Protein AF-A0A9P6WT22-F1 (afdb_monomer_lite)

Organism: Rhizopus oryzae (NCBI:txid64495)

Sequence (92 aa):
MPSMTPVPSRAVRLPLRLHPLVLALAMMPMPLFAQQAPAPSVNINEYIVRGNTVLDPRQIERAVEPFLGPGKTLADVEKARDAVNALYQQAG

pLDDT: mean 82.97, std 17.7, range [50.72, 98.62]

Structure (mmCIF, N/CA/C/O backbone):
data_AF-A0A9P6WT22-F1
#
_entry.id   AF-A0A9P6WT22-F1
#
loop_
_atom_site.group_PDB
_atom_site.id
_atom_site.type_symbol
_atom_site.label_atom_id
_atom_site.label_alt_id
_atom_site.label_comp_id
_atom_site.label_asym_id
_atom_site.label_entity_id
_atom_site.label_seq_id
_atom_site.pdbx_PDB_ins_code
_atom_site.Cartn_x
_atom_site.Cartn_y
_atom_site.Cartn_z
_atom_site.occupancy
_atom_si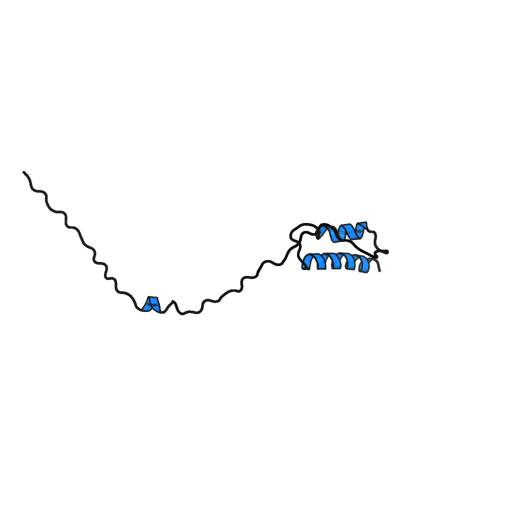te.B_iso_or_equiv
_atom_site.auth_seq_id
_atom_site.auth_comp_id
_atom_site.auth_asym_id
_atom_site.auth_atom_id
_atom_site.pdbx_PDB_model_num
ATOM 1 N N . MET A 1 1 ? -76.489 -8.894 67.529 1.00 54.16 1 MET A N 1
ATOM 2 C CA . MET A 1 1 ? -75.015 -8.918 67.602 1.00 54.16 1 MET A CA 1
ATOM 3 C C . MET A 1 1 ? -74.534 -10.358 67.708 1.00 54.16 1 MET A C 1
ATOM 5 O O . MET A 1 1 ? -74.832 -10.983 68.717 1.00 54.16 1 MET A O 1
ATOM 9 N N . PRO A 1 2 ? -73.838 -10.884 66.689 1.00 51.00 2 PRO A N 1
ATOM 10 C CA . PRO A 1 2 ? -72.898 -11.987 66.840 1.00 51.00 2 PRO A CA 1
ATOM 11 C C . PRO A 1 2 ? -71.453 -11.531 66.567 1.00 51.00 2 PRO A C 1
ATOM 13 O O . PRO A 1 2 ? -71.184 -10.666 65.737 1.00 51.00 2 PRO A O 1
ATOM 16 N N . SER A 1 3 ? -70.551 -12.103 67.348 1.00 58.31 3 SER A N 1
ATOM 17 C CA . SER A 1 3 ? -69.177 -11.701 67.638 1.00 58.31 3 SER A CA 1
ATOM 18 C C . SER A 1 3 ? -68.203 -11.980 66.483 1.00 58.31 3 SER A C 1
ATOM 20 O O . SER A 1 3 ? -68.151 -13.097 65.977 1.00 58.31 3 SER A O 1
ATOM 22 N N . MET A 1 4 ? -67.375 -10.995 66.114 1.00 54.28 4 MET A N 1
ATOM 23 C CA . MET A 1 4 ? -66.192 -11.194 65.264 1.00 54.28 4 MET A CA 1
ATOM 24 C C . MET A 1 4 ? -65.132 -11.985 66.036 1.00 54.28 4 MET A C 1
ATOM 26 O O . MET A 1 4 ? -64.637 -11.539 67.070 1.00 54.28 4 MET A O 1
ATOM 30 N N . THR A 1 5 ? -64.762 -13.156 65.529 1.00 69.50 5 THR A N 1
ATOM 31 C CA . THR A 1 5 ? -63.581 -13.896 65.985 1.00 69.50 5 THR A CA 1
ATOM 32 C C . THR A 1 5 ? -62.305 -13.231 65.454 1.00 69.50 5 THR A C 1
ATOM 34 O O . THR A 1 5 ? -62.261 -12.904 64.265 1.00 69.50 5 THR A O 1
ATOM 37 N N . PRO A 1 6 ? -61.248 -13.052 66.265 1.00 66.81 6 PRO A N 1
ATOM 38 C CA . PRO A 1 6 ? -59.986 -12.503 65.781 1.00 66.81 6 PRO A CA 1
ATOM 39 C C . PRO A 1 6 ? -59.182 -13.541 64.979 1.00 66.81 6 PRO A C 1
ATOM 41 O O . PRO A 1 6 ? -59.066 -14.704 65.364 1.00 66.81 6 PRO A O 1
ATOM 44 N N . VAL A 1 7 ? -58.599 -13.091 63.866 1.00 68.25 7 VAL A N 1
ATOM 45 C CA . VAL A 1 7 ? -57.651 -13.845 63.032 1.00 68.25 7 VAL A CA 1
ATOM 46 C C . VAL A 1 7 ? -56.260 -13.807 63.686 1.00 68.25 7 VAL A C 1
ATOM 48 O O . VAL A 1 7 ? -55.797 -12.720 64.033 1.00 68.25 7 VAL A O 1
ATOM 51 N N . PRO A 1 8 ? -55.549 -14.938 63.854 1.00 61.53 8 PRO A N 1
ATOM 52 C CA . PRO A 1 8 ? -54.194 -14.917 64.394 1.00 61.53 8 PRO A CA 1
ATOM 53 C C . PRO A 1 8 ? -53.165 -14.519 63.321 1.00 61.53 8 PRO A C 1
ATOM 55 O O . PRO A 1 8 ? -52.889 -15.269 62.385 1.00 61.53 8 PRO A O 1
ATOM 58 N N . SER A 1 9 ? -52.537 -13.354 63.495 1.00 59.31 9 SER A N 1
ATOM 59 C CA . SER A 1 9 ? -51.368 -12.919 62.719 1.00 59.31 9 SER A CA 1
ATOM 60 C C . SER A 1 9 ? -50.114 -13.673 63.172 1.00 59.31 9 SER A C 1
ATOM 62 O O . SER A 1 9 ? -49.568 -13.420 64.247 1.00 59.31 9 SER A O 1
ATOM 64 N N . ARG A 1 10 ? -49.622 -14.607 62.350 1.00 59.47 10 ARG A N 1
ATOM 65 C CA . ARG A 1 10 ? -48.314 -15.250 62.555 1.00 59.47 10 ARG A CA 1
ATOM 66 C C . ARG A 1 10 ? -47.192 -14.269 62.205 1.00 59.47 10 ARG A C 1
ATOM 68 O O . ARG A 1 10 ? -46.868 -14.080 61.038 1.00 59.47 10 ARG A O 1
ATOM 75 N N . ALA A 1 11 ? -46.566 -13.678 63.218 1.00 60.62 11 ALA A N 1
ATOM 76 C CA . ALA A 1 11 ? -45.303 -12.966 63.055 1.00 60.62 11 ALA A CA 1
ATOM 77 C C . ALA A 1 11 ? -44.159 -13.982 62.880 1.00 60.62 11 ALA A C 1
ATOM 79 O O . ALA A 1 11 ? -43.722 -14.620 63.841 1.00 60.62 11 ALA A O 1
ATOM 80 N N . VAL A 1 12 ? -43.681 -14.146 61.646 1.00 58.69 12 VAL A N 1
ATOM 81 C CA . VAL A 1 12 ? -42.475 -14.926 61.343 1.00 58.69 12 VAL A CA 1
ATOM 82 C C . VAL A 1 12 ? -41.263 -14.102 61.775 1.00 58.69 12 VAL A C 1
ATOM 84 O O . VAL A 1 12 ? -40.899 -13.124 61.130 1.00 58.69 12 VAL A O 1
ATOM 87 N N . ARG A 1 13 ? -40.639 -14.473 62.897 1.00 57.50 13 ARG A N 1
ATOM 88 C CA . ARG A 1 13 ? -39.351 -13.903 63.310 1.00 57.50 13 ARG A CA 1
ATOM 89 C C . ARG A 1 13 ? -38.231 -14.634 62.577 1.00 57.50 13 ARG A C 1
ATOM 91 O O . ARG A 1 13 ? -37.866 -15.743 62.954 1.00 57.50 13 ARG A O 1
ATOM 98 N N . LEU A 1 14 ? -37.707 -14.008 61.529 1.00 58.62 14 LEU A N 1
ATOM 99 C CA . LEU A 1 14 ? -36.501 -14.451 60.834 1.00 58.62 14 LEU A CA 1
ATOM 100 C C . LEU A 1 14 ? -35.278 -14.175 61.733 1.00 58.62 14 LEU A C 1
ATOM 102 O O . LEU A 1 14 ? -35.045 -13.013 62.076 1.00 58.62 14 LEU A O 1
ATOM 106 N N . PRO A 1 15 ? -34.490 -15.184 62.147 1.00 57.09 15 PRO A N 1
ATOM 107 C CA . PRO A 1 15 ? -33.280 -14.934 62.911 1.00 57.09 15 PRO A CA 1
ATOM 108 C C . PRO A 1 15 ? -32.198 -14.445 61.946 1.00 57.09 15 PRO A C 1
ATOM 110 O O . PRO A 1 15 ? -31.559 -15.233 61.251 1.00 57.09 15 PRO A O 1
ATOM 113 N N . LEU A 1 16 ? -31.990 -13.130 61.905 1.00 58.66 16 LEU A N 1
ATOM 114 C CA . LEU A 1 16 ? -30.848 -12.515 61.238 1.00 58.66 16 LEU A CA 1
ATOM 115 C C . LEU A 1 16 ? -29.570 -12.868 62.018 1.00 58.66 16 LEU A C 1
ATOM 117 O O . LEU A 1 16 ? -29.065 -12.081 62.815 1.00 58.66 16 LEU A O 1
ATOM 121 N N . ARG A 1 17 ? -29.051 -14.084 61.828 1.00 59.78 17 ARG A N 1
ATOM 122 C CA . ARG A 1 17 ? -27.679 -14.410 62.218 1.00 59.78 17 ARG A CA 1
ATOM 123 C C . ARG A 1 17 ? -26.760 -13.896 61.115 1.00 59.78 17 ARG A C 1
ATOM 125 O O . ARG A 1 17 ? -26.634 -14.525 60.068 1.00 59.78 17 ARG A O 1
ATOM 132 N N . LEU A 1 18 ? -26.157 -12.726 61.338 1.00 57.88 18 LEU A N 1
ATOM 133 C CA . LEU A 1 18 ? -25.018 -12.258 60.548 1.00 57.88 18 LEU A CA 1
ATOM 134 C C . LEU A 1 18 ? -23.930 -13.344 60.590 1.00 57.88 18 LEU A C 1
ATOM 136 O O . LEU A 1 18 ? -23.385 -13.640 61.652 1.00 57.88 18 LEU A O 1
ATOM 140 N N . HIS A 1 19 ? -23.648 -13.965 59.447 1.00 55.94 19 HIS A N 1
ATOM 141 C CA . HIS A 1 19 ? -22.582 -14.953 59.309 1.00 55.94 19 HIS A CA 1
ATOM 142 C C . HIS A 1 19 ? -21.251 -14.216 59.050 1.00 55.94 19 HIS A C 1
ATOM 144 O O . HIS A 1 19 ? -21.163 -13.494 58.056 1.00 55.94 19 HIS A O 1
ATOM 150 N N . PRO A 1 20 ? -20.193 -14.408 59.866 1.00 53.00 20 PRO A N 1
ATOM 151 C CA . PRO A 1 20 ? -18.891 -13.755 59.665 1.00 53.00 20 PRO A CA 1
ATOM 152 C C . PRO A 1 20 ? -18.150 -14.229 58.398 1.00 53.00 20 PRO A C 1
ATOM 154 O O . PRO A 1 20 ? -17.184 -13.603 57.975 1.00 53.00 20 PRO A O 1
ATOM 157 N N . LEU A 1 21 ? -18.619 -15.302 57.752 1.00 52.22 21 LEU A N 1
ATOM 158 C CA . LEU A 1 21 ? -18.026 -15.872 56.538 1.00 52.22 21 LEU A CA 1
ATOM 159 C C . LEU A 1 21 ? -18.239 -14.997 55.286 1.00 52.22 21 LEU A C 1
ATOM 161 O O . LEU A 1 21 ? -17.444 -15.057 54.354 1.00 52.22 21 LEU A O 1
ATOM 165 N N . VAL A 1 22 ? -19.277 -14.152 55.263 1.00 51.91 22 VAL A N 1
ATOM 166 C CA . VAL A 1 22 ? -19.581 -13.296 54.097 1.00 51.91 22 VAL A CA 1
ATOM 167 C C . VAL A 1 22 ? -18.580 -12.136 53.969 1.00 51.91 22 VAL A C 1
ATOM 169 O O . VAL A 1 22 ? -18.387 -11.610 52.877 1.00 51.91 22 VAL A O 1
ATOM 172 N N . LEU A 1 23 ? -17.876 -11.776 55.050 1.00 50.72 23 LEU A N 1
ATOM 173 C CA . LEU A 1 23 ? -16.892 -10.688 55.038 1.00 50.72 23 LEU A CA 1
ATOM 174 C C . LEU A 1 23 ? -15.517 -11.114 54.483 1.00 50.72 23 LEU A C 1
ATOM 176 O O . LEU A 1 23 ? -14.759 -10.269 54.019 1.00 50.72 23 LEU A O 1
ATOM 180 N N . ALA A 1 24 ? -15.189 -12.412 54.486 1.00 50.75 24 ALA A N 1
ATOM 181 C CA . ALA A 1 24 ? -13.866 -12.898 54.075 1.00 50.75 24 ALA A CA 1
ATOM 182 C C . ALA A 1 24 ? -13.668 -12.974 52.545 1.00 50.75 24 ALA A C 1
ATOM 184 O O . ALA A 1 24 ? -12.532 -13.010 52.078 1.00 50.75 24 ALA A O 1
ATOM 185 N N . LEU A 1 25 ? -14.745 -12.965 51.749 1.00 55.19 25 LEU A N 1
ATOM 186 C CA . LEU A 1 25 ? -14.665 -13.092 50.285 1.00 55.19 25 LEU A CA 1
ATOM 187 C C . LEU A 1 25 ? -14.342 -11.768 49.559 1.00 55.19 25 LEU A C 1
ATOM 189 O O . LEU A 1 25 ? -14.091 -11.772 48.358 1.00 55.19 25 LEU A O 1
ATOM 193 N N . ALA A 1 26 ? -14.337 -10.634 50.266 1.00 57.94 26 ALA A N 1
ATOM 194 C CA . ALA A 1 26 ? -14.150 -9.306 49.673 1.00 57.94 26 ALA A CA 1
ATOM 195 C C . ALA A 1 26 ? -12.674 -8.880 49.509 1.00 57.94 26 ALA A C 1
ATOM 197 O O . ALA A 1 26 ? -12.410 -7.816 48.958 1.00 57.94 26 ALA A O 1
ATOM 198 N N . MET A 1 27 ? -11.711 -9.683 49.985 1.00 65.56 27 MET A N 1
ATOM 199 C CA . MET A 1 27 ? -10.272 -9.359 49.960 1.00 65.56 27 MET A CA 1
ATOM 200 C C . MET A 1 27 ? -9.462 -10.114 48.893 1.00 65.56 27 MET A C 1
ATOM 202 O O . MET A 1 27 ? -8.238 -9.991 48.859 1.00 65.56 27 MET A O 1
ATOM 206 N N . MET A 1 28 ? -10.100 -10.889 48.011 1.00 73.69 28 MET A N 1
ATOM 207 C CA . MET A 1 28 ? -9.376 -11.517 46.901 1.00 73.69 28 MET A CA 1
ATOM 208 C C . MET A 1 28 ? -9.017 -10.466 45.836 1.00 73.69 28 MET A C 1
ATOM 210 O O . MET A 1 28 ? -9.914 -9.769 45.357 1.00 73.69 28 MET A O 1
ATOM 214 N N . PRO A 1 29 ? -7.736 -10.339 45.438 1.00 71.56 29 PRO A N 1
ATOM 215 C CA . PRO A 1 29 ? -7.346 -9.443 44.358 1.00 71.56 29 PRO A CA 1
ATOM 216 C C . PRO A 1 29 ? -7.994 -9.924 43.059 1.00 71.56 29 PRO A C 1
AT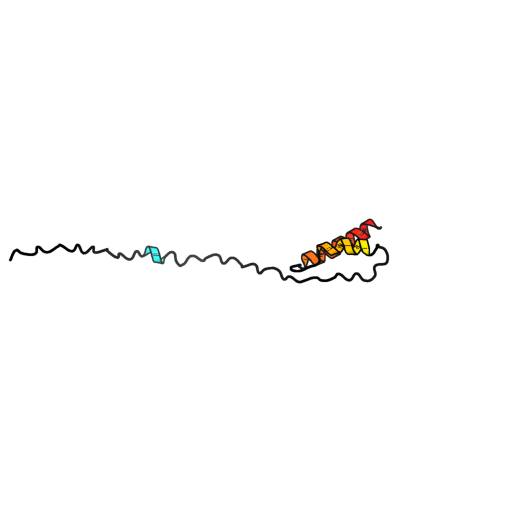OM 218 O O . PRO A 1 29 ? -7.741 -11.038 42.600 1.00 71.56 29 PRO A O 1
ATOM 221 N N . MET A 1 30 ? -8.853 -9.092 42.470 1.00 76.12 30 MET A N 1
ATOM 222 C CA . MET A 1 30 ? -9.400 -9.379 41.150 1.00 76.12 30 MET A CA 1
ATOM 223 C C . MET A 1 30 ? -8.325 -9.136 40.088 1.00 76.12 30 MET A C 1
ATOM 225 O O . MET A 1 30 ? -7.648 -8.104 40.136 1.00 76.12 30 MET A O 1
ATOM 229 N N . PRO A 1 31 ? -8.166 -10.045 39.111 1.00 75.19 31 PRO A N 1
ATOM 230 C CA . PRO A 1 31 ? -7.315 -9.777 37.968 1.00 75.19 31 PRO A CA 1
ATOM 231 C C . PRO A 1 31 ? -7.912 -8.610 37.172 1.00 75.19 31 PRO A C 1
ATOM 233 O O . PRO A 1 31 ? -9.009 -8.704 36.623 1.00 75.19 31 PRO A O 1
ATOM 236 N N . LEU A 1 32 ? -7.185 -7.496 37.119 1.00 76.94 32 LEU A N 1
ATOM 237 C CA . LEU A 1 32 ? -7.440 -6.418 36.171 1.00 76.94 32 LEU A CA 1
ATOM 238 C C . LEU A 1 32 ? -6.922 -6.869 34.806 1.00 76.94 32 LEU A C 1
ATOM 240 O O . LEU A 1 32 ? -5.717 -6.9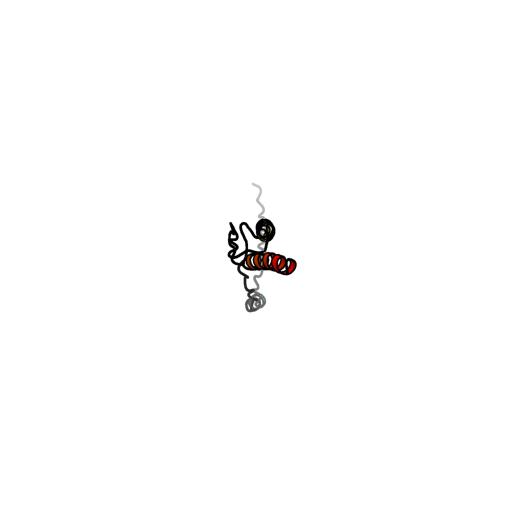02 34.565 1.00 76.94 32 LEU A O 1
ATOM 244 N N . PHE A 1 33 ? -7.835 -7.236 33.911 1.00 78.75 33 PHE A N 1
ATOM 245 C CA . PHE A 1 33 ? -7.491 -7.427 32.508 1.00 78.75 33 PHE A CA 1
ATOM 246 C C . PHE A 1 33 ? -7.232 -6.060 31.876 1.00 78.75 33 PHE A C 1
ATOM 248 O O . PHE A 1 33 ? -8.047 -5.145 31.991 1.00 78.75 33 PHE A O 1
ATOM 255 N N . ALA A 1 34 ? -6.082 -5.911 31.220 1.00 79.50 34 ALA A N 1
ATOM 256 C CA . ALA A 1 34 ? -5.781 -4.706 30.465 1.00 79.50 34 ALA A CA 1
ATOM 257 C C . ALA A 1 34 ? -6.766 -4.584 29.294 1.00 79.50 34 ALA A C 1
ATOM 259 O O . ALA A 1 34 ? -6.826 -5.456 28.426 1.00 79.50 34 ALA A O 1
ATOM 260 N N . GLN A 1 35 ? -7.535 -3.496 29.267 1.00 73.88 35 GLN A N 1
ATOM 261 C CA . GLN A 1 35 ? -8.427 -3.180 28.158 1.00 73.88 35 GLN A CA 1
ATOM 262 C C . GLN A 1 35 ? -7.562 -2.790 26.948 1.00 73.88 35 GLN A C 1
ATOM 264 O O . GLN A 1 35 ? -6.956 -1.716 26.937 1.00 73.88 35 GLN A O 1
ATOM 269 N N . GLN A 1 36 ? -7.467 -3.653 25.934 1.00 77.31 36 GLN A N 1
ATOM 270 C CA . GLN A 1 36 ? -6.828 -3.280 24.672 1.00 77.31 36 GLN A CA 1
ATOM 271 C C . GLN A 1 36 ? -7.666 -2.197 23.993 1.00 77.31 36 GLN A C 1
ATOM 273 O O . GLN A 1 36 ? -8.811 -2.427 23.603 1.00 77.31 36 GLN A O 1
ATOM 278 N N . ALA A 1 37 ? -7.092 -1.000 23.879 1.00 78.44 37 ALA A N 1
ATOM 279 C CA . ALA A 1 37 ? -7.693 0.066 23.099 1.00 78.44 37 ALA A CA 1
ATOM 280 C C . ALA A 1 37 ? -7.717 -0.343 21.615 1.00 78.44 37 ALA A C 1
ATOM 282 O O . ALA A 1 37 ? -6.747 -0.942 21.136 1.00 78.44 37 ALA A O 1
ATOM 283 N N . PRO A 1 38 ? -8.802 -0.038 20.882 1.00 80.25 38 PRO A N 1
ATOM 284 C CA . PRO A 1 38 ? -8.841 -0.281 19.447 1.00 80.25 38 PRO A CA 1
ATOM 285 C C . PRO A 1 38 ? -7.679 0.441 18.756 1.00 80.25 38 PRO A C 1
ATOM 287 O O . PRO A 1 38 ? -7.334 1.570 19.113 1.00 80.25 38 PRO A O 1
ATOM 290 N N . ALA A 1 39 ? -7.062 -0.231 17.782 1.00 84.81 39 ALA A N 1
ATOM 291 C CA . ALA A 1 39 ? -5.942 0.326 17.036 1.00 84.81 39 ALA A CA 1
ATOM 292 C C . ALA A 1 39 ? -6.366 1.628 16.324 1.00 84.81 39 ALA A C 1
ATOM 294 O O . ALA A 1 39 ? -7.491 1.700 15.819 1.00 84.81 39 ALA A O 1
ATOM 295 N N . PRO A 1 40 ? -5.486 2.644 16.243 1.00 92.31 40 PRO A N 1
ATOM 296 C CA . PRO A 1 40 ? -5.766 3.854 15.484 1.00 92.31 40 PRO A CA 1
ATOM 297 C C . PRO A 1 40 ? -6.071 3.516 14.025 1.00 92.31 40 PRO A C 1
ATOM 299 O O . PRO A 1 40 ? -5.329 2.770 13.382 1.00 92.31 40 PRO A O 1
ATOM 302 N N . SER A 1 41 ? -7.150 4.095 13.504 1.00 96.00 41 SER A N 1
ATOM 303 C CA . SER A 1 41 ? -7.569 3.919 12.118 1.00 96.00 41 SER A CA 1
ATOM 304 C C . SER A 1 41 ? -7.687 5.254 11.401 1.00 96.00 41 SER A C 1
ATOM 306 O O . SER A 1 41 ? -8.031 6.266 12.014 1.00 96.00 41 SER A O 1
ATOM 308 N N . VAL A 1 42 ? -7.476 5.237 10.093 1.00 96.69 42 VAL A N 1
ATOM 309 C CA . VAL A 1 42 ? -7.586 6.399 9.212 1.00 96.69 42 VAL A CA 1
ATOM 310 C C . VAL A 1 42 ? -8.494 6.090 8.025 1.00 96.69 42 VAL A C 1
ATOM 312 O O . VAL A 1 42 ? -8.786 4.933 7.722 1.00 96.69 42 VAL A O 1
ATOM 315 N N . ASN A 1 43 ? -8.952 7.141 7.351 1.00 98.31 43 ASN A N 1
ATOM 316 C CA . ASN A 1 43 ? -9.569 7.028 6.038 1.00 98.31 43 ASN A CA 1
ATOM 317 C C . ASN A 1 43 ? -8.516 7.322 4.967 1.00 98.31 43 ASN A C 1
ATOM 319 O O . ASN A 1 43 ? -7.945 8.414 4.958 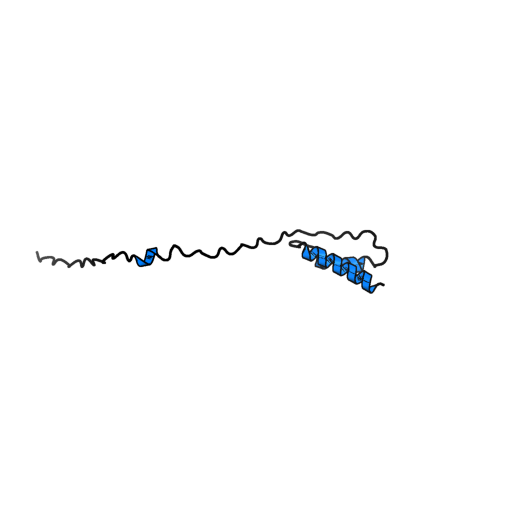1.00 98.31 43 ASN A O 1
ATOM 323 N N . ILE A 1 44 ? -8.254 6.354 4.092 1.00 98.25 44 ILE A N 1
ATOM 324 C CA . ILE A 1 44 ? -7.260 6.480 3.024 1.00 98.25 44 ILE A CA 1
ATOM 325 C C . ILE A 1 44 ? -7.993 6.743 1.714 1.00 98.25 44 ILE A C 1
ATOM 327 O O . ILE A 1 44 ? -8.701 5.875 1.213 1.00 98.25 44 ILE A O 1
ATOM 331 N N . ASN A 1 45 ? -7.819 7.940 1.156 1.00 98.12 45 ASN A N 1
ATOM 332 C CA . ASN A 1 45 ? -8.488 8.329 -0.087 1.00 98.12 45 ASN A CA 1
ATOM 333 C C . ASN A 1 45 ? -7.684 7.944 -1.336 1.00 98.12 45 ASN A C 1
ATOM 335 O O . ASN A 1 45 ? -8.274 7.580 -2.345 1.00 98.12 45 ASN A O 1
ATOM 339 N N . GLU A 1 46 ? -6.353 8.029 -1.275 1.00 97.38 46 GLU A N 1
ATOM 340 C CA . GLU A 1 46 ? -5.475 7.793 -2.424 1.00 97.38 46 GLU A CA 1
ATOM 341 C C . GLU A 1 46 ? -4.072 7.358 -1.975 1.00 97.38 46 GLU A C 1
ATOM 343 O O . GLU A 1 46 ? -3.588 7.773 -0.917 1.00 97.38 46 GLU A O 1
ATOM 348 N N . TYR A 1 47 ? -3.404 6.568 -2.820 1.00 97.56 47 TYR A N 1
ATOM 349 C CA . TYR A 1 47 ? -1.973 6.287 -2.732 1.00 97.56 47 TYR A CA 1
ATOM 350 C C . TYR A 1 47 ? -1.213 6.982 -3.861 1.00 97.56 47 TYR A C 1
ATOM 352 O O . TYR A 1 47 ? -1.419 6.693 -5.036 1.00 97.56 47 TYR A O 1
ATOM 360 N N . ILE A 1 48 ? -0.268 7.847 -3.496 1.00 96.50 48 ILE A N 1
ATOM 361 C CA . ILE A 1 48 ? 0.604 8.532 -4.454 1.00 96.50 48 ILE A CA 1
ATOM 362 C C . ILE A 1 48 ? 1.929 7.775 -4.547 1.00 96.50 48 ILE A C 1
ATOM 364 O O . ILE A 1 48 ? 2.740 7.814 -3.617 1.00 96.50 48 ILE A O 1
ATOM 368 N N . VAL A 1 49 ? 2.182 7.130 -5.686 1.00 95.00 49 VAL A N 1
ATOM 369 C CA . VAL A 1 49 ? 3.447 6.429 -5.950 1.00 95.00 49 VAL A CA 1
ATOM 370 C C . VAL A 1 49 ? 4.380 7.326 -6.755 1.00 95.00 49 VAL A C 1
ATOM 372 O O . VAL A 1 49 ? 4.163 7.591 -7.935 1.00 95.00 49 VAL A O 1
ATOM 375 N N . ARG A 1 50 ? 5.438 7.815 -6.104 1.00 95.50 50 ARG A N 1
ATOM 376 C CA . ARG A 1 50 ? 6.451 8.675 -6.730 1.00 95.50 50 ARG A CA 1
ATOM 377 C C . ARG A 1 50 ? 7.600 7.846 -7.295 1.00 95.50 50 ARG A C 1
ATOM 379 O O . ARG A 1 50 ? 8.024 6.878 -6.676 1.00 95.50 50 ARG A O 1
ATOM 386 N N . GLY A 1 51 ? 8.128 8.273 -8.441 1.00 95.50 51 GLY A N 1
ATOM 387 C CA . GLY A 1 51 ? 9.325 7.680 -9.044 1.00 95.50 51 GLY A CA 1
ATOM 388 C C . GLY A 1 51 ? 9.111 6.343 -9.758 1.00 95.50 51 GLY A C 1
ATOM 389 O O . GLY A 1 51 ? 10.093 5.723 -10.146 1.00 95.50 51 GLY A O 1
ATOM 390 N N . ASN A 1 52 ? 7.865 5.900 -9.961 1.00 96.06 52 ASN A N 1
ATOM 391 C CA . ASN A 1 52 ? 7.599 4.746 -10.818 1.00 96.06 52 ASN A CA 1
ATOM 392 C C . ASN A 1 52 ? 7.945 5.076 -12.279 1.00 96.06 52 ASN A C 1
ATOM 394 O O . ASN A 1 52 ? 7.346 5.975 -12.869 1.00 96.06 52 ASN A O 1
ATOM 398 N N . THR A 1 53 ? 8.878 4.324 -12.856 1.00 95.00 53 THR A N 1
ATOM 399 C CA . THR A 1 53 ? 9.261 4.392 -14.278 1.00 95.00 53 THR A CA 1
ATOM 400 C C . THR A 1 53 ? 9.227 3.029 -14.969 1.00 95.00 53 THR A C 1
ATOM 402 O O . THR A 1 53 ? 9.480 2.956 -16.168 1.00 95.00 53 THR A O 1
ATOM 405 N N . VAL A 1 54 ? 8.941 1.956 -14.223 1.00 95.50 54 VAL A N 1
ATOM 406 C CA . VAL A 1 54 ? 9.093 0.566 -14.685 1.00 95.50 54 VAL A CA 1
ATOM 407 C C . VAL A 1 54 ? 7.746 -0.138 -14.803 1.00 95.50 54 VAL A C 1
ATOM 409 O O . VAL A 1 54 ? 7.503 -0.821 -15.792 1.00 95.50 54 VAL A O 1
ATOM 412 N N . LEU A 1 55 ? 6.866 0.016 -13.810 1.00 97.38 55 LEU A N 1
ATOM 413 C CA . LEU A 1 55 ? 5.580 -0.677 -13.785 1.00 97.38 55 LEU A CA 1
ATOM 414 C C . LEU A 1 55 ? 4.501 0.125 -14.510 1.00 97.38 55 LEU A C 1
ATOM 416 O O . LEU A 1 55 ? 4.484 1.358 -14.459 1.00 97.38 55 LEU A O 1
ATOM 420 N N . ASP A 1 56 ? 3.539 -0.578 -15.109 1.00 97.62 56 ASP A N 1
ATOM 421 C CA . ASP A 1 56 ? 2.340 0.067 -15.635 1.00 97.62 56 ASP A CA 1
ATOM 422 C C . ASP A 1 56 ? 1.531 0.681 -14.468 1.00 97.62 56 ASP A C 1
ATOM 424 O O . ASP A 1 56 ? 1.227 -0.016 -13.491 1.00 97.62 56 ASP A O 1
ATOM 428 N N . PRO A 1 57 ? 1.147 1.970 -14.531 1.00 96.38 57 PRO A N 1
ATOM 429 C CA . PRO A 1 57 ? 0.410 2.619 -13.447 1.00 96.38 57 PRO A CA 1
ATOM 430 C C . PRO A 1 57 ? -0.896 1.911 -13.055 1.00 96.38 57 PRO A C 1
ATOM 432 O O . PRO A 1 57 ? -1.253 1.903 -11.878 1.00 96.38 57 PRO A O 1
ATOM 435 N N . ARG A 1 58 ? -1.587 1.253 -13.996 1.00 97.31 58 ARG A N 1
ATOM 436 C CA . ARG A 1 58 ? -2.832 0.507 -13.732 1.00 97.31 58 ARG A CA 1
ATOM 437 C C . ARG A 1 58 ? -2.563 -0.775 -12.953 1.00 97.31 58 ARG A C 1
ATOM 439 O O . ARG A 1 58 ? -3.446 -1.267 -12.254 1.00 97.31 58 ARG A O 1
ATOM 446 N N . GLN A 1 59 ? -1.368 -1.358 -13.072 1.00 97.88 59 GLN A N 1
ATOM 447 C CA . GLN A 1 59 ? -0.966 -2.482 -12.219 1.00 97.88 59 GLN A CA 1
ATOM 448 C C . GLN A 1 59 ? -0.817 -2.029 -10.769 1.00 97.88 59 GLN A C 1
ATOM 450 O O . GLN A 1 59 ? -1.340 -2.696 -9.878 1.00 97.88 59 GLN A O 1
ATOM 455 N N . ILE A 1 60 ? -0.179 -0.879 -10.551 1.00 97.94 60 ILE A N 1
ATOM 456 C CA . ILE A 1 60 ? -0.032 -0.288 -9.219 1.00 97.94 60 ILE A CA 1
ATOM 457 C C . ILE A 1 60 ? -1.403 0.069 -8.638 1.00 97.94 60 ILE A C 1
ATOM 459 O O . ILE A 1 60 ? -1.687 -0.317 -7.510 1.00 97.94 60 ILE A O 1
ATOM 463 N N . GLU A 1 61 ? -2.263 0.742 -9.409 1.00 97.94 61 GLU A N 1
ATOM 464 C CA . GLU A 1 61 ? -3.618 1.128 -8.988 1.00 97.94 61 GLU A CA 1
ATOM 465 C C . GLU A 1 61 ? -4.410 -0.079 -8.467 1.00 97.94 61 GLU A C 1
ATOM 467 O O . GLU A 1 61 ? -4.873 -0.077 -7.328 1.00 97.94 61 GLU A O 1
ATOM 472 N N . ARG A 1 62 ? -4.460 -1.165 -9.249 1.00 98.31 62 ARG A N 1
ATOM 473 C CA . ARG A 1 62 ? -5.144 -2.405 -8.848 1.00 98.31 62 ARG A CA 1
ATOM 474 C C . ARG A 1 62 ? -4.540 -3.058 -7.606 1.00 98.31 62 ARG A C 1
ATOM 476 O O . ARG A 1 62 ? -5.256 -3.717 -6.860 1.00 98.31 62 ARG A O 1
ATOM 483 N N . ALA A 1 63 ? -3.232 -2.922 -7.396 1.00 98.25 63 ALA A N 1
ATOM 484 C CA . ALA A 1 63 ? -2.576 -3.482 -6.219 1.00 98.25 63 ALA A CA 1
ATOM 485 C C . ALA A 1 63 ? -2.904 -2.696 -4.944 1.00 98.25 63 ALA A C 1
ATOM 487 O O . ALA A 1 63 ? -3.005 -3.298 -3.877 1.00 98.25 63 ALA A O 1
ATOM 488 N N . VAL A 1 64 ? -3.080 -1.374 -5.040 1.00 98.19 64 VAL A N 1
ATOM 489 C CA . VAL A 1 64 ? -3.318 -0.513 -3.870 1.00 98.19 64 VAL A CA 1
ATOM 490 C C . VAL A 1 64 ? -4.799 -0.298 -3.550 1.00 98.19 64 VAL A C 1
ATOM 492 O O . VAL A 1 64 ? -5.133 -0.038 -2.394 1.00 98.19 64 VAL A O 1
ATOM 495 N N . GLU A 1 65 ? -5.691 -0.448 -4.532 1.00 98.06 65 GLU A N 1
ATOM 496 C CA . GLU A 1 65 ? -7.144 -0.257 -4.392 1.00 98.06 65 GLU A CA 1
ATOM 497 C C . GLU A 1 65 ? -7.770 -0.987 -3.180 1.00 98.06 65 GLU A C 1
ATOM 499 O O . GLU A 1 65 ? -8.521 -0.347 -2.438 1.00 98.06 65 GLU A O 1
ATOM 504 N N . PRO A 1 66 ? -7.428 -2.257 -2.861 1.00 98.31 66 PRO A N 1
ATOM 505 C CA . PRO A 1 66 ? -8.009 -2.964 -1.709 1.00 98.31 66 PRO A CA 1
ATOM 506 C C . PRO A 1 66 ? -7.713 -2.307 -0.350 1.00 98.31 66 PRO A C 1
ATOM 508 O O . PRO A 1 66 ? -8.382 -2.581 0.657 1.00 98.31 66 PRO A O 1
ATOM 511 N N . PHE A 1 67 ? -6.696 -1.447 -0.297 1.00 98.38 67 PHE A N 1
ATOM 512 C CA . PHE A 1 67 ? -6.238 -0.775 0.914 1.00 98.38 67 PHE A CA 1
ATOM 513 C C . PHE A 1 67 ? -6.797 0.648 1.061 1.00 98.38 67 PHE A C 1
ATOM 515 O O . PHE A 1 67 ? -6.541 1.289 2.075 1.00 98.38 67 PHE A O 1
ATOM 522 N N . LEU A 1 68 ? -7.625 1.116 0.123 1.00 98.38 68 LEU A N 1
ATOM 523 C CA . LEU A 1 68 ? -8.342 2.390 0.225 1.00 98.38 68 LEU A CA 1
ATOM 524 C C . LEU A 1 68 ? -9.606 2.288 1.093 1.00 98.38 68 LEU A C 1
ATOM 526 O O . LEU A 1 68 ? -10.162 1.208 1.316 1.00 98.38 68 LEU A O 1
ATOM 530 N N . GLY A 1 69 ? -10.075 3.441 1.564 1.00 98.12 69 GLY A N 1
ATOM 531 C CA . GLY A 1 69 ? -11.320 3.600 2.307 1.00 98.12 69 GLY A CA 1
ATOM 532 C C . GLY A 1 69 ? -11.142 3.813 3.816 1.00 98.12 69 GLY A C 1
ATOM 533 O O . GLY A 1 69 ? -10.022 3.990 4.310 1.00 98.12 69 GLY A O 1
ATOM 534 N N . PRO A 1 70 ? -12.258 3.834 4.564 1.00 97.88 70 PRO A N 1
ATOM 535 C CA . PRO A 1 70 ? -12.265 4.121 5.993 1.00 97.88 70 PRO A CA 1
ATOM 536 C C . PRO A 1 70 ? -11.769 2.936 6.825 1.00 97.88 70 PRO A C 1
ATOM 538 O O . PRO A 1 70 ? -11.794 1.786 6.388 1.00 97.88 70 PRO A O 1
ATOM 541 N N . GLY A 1 71 ? -11.369 3.214 8.068 1.00 97.06 71 GLY A N 1
ATOM 542 C CA . GLY A 1 71 ? -11.048 2.177 9.053 1.00 97.06 71 GLY A CA 1
ATOM 543 C C . GLY A 1 71 ? -9.734 1.437 8.796 1.00 97.06 71 GLY A C 1
ATOM 544 O O . GLY A 1 71 ? -9.503 0.394 9.400 1.00 97.06 71 GLY A O 1
ATOM 545 N N . LYS A 1 72 ? -8.871 1.956 7.917 1.00 97.81 72 LYS A N 1
ATOM 546 C CA . LYS A 1 72 ? -7.579 1.341 7.604 1.00 97.81 72 LYS A CA 1
ATOM 547 C C . LYS A 1 72 ? -6.579 1.611 8.711 1.00 97.81 72 LYS A C 1
ATOM 549 O O . LYS A 1 72 ? -6.546 2.694 9.294 1.00 97.81 72 LYS A O 1
ATOM 554 N N . THR A 1 73 ? -5.756 0.619 8.986 1.00 97.31 73 THR A N 1
ATOM 555 C CA . THR A 1 73 ? -4.732 0.652 10.027 1.00 97.31 73 THR A CA 1
ATOM 556 C C . THR A 1 73 ? -3.345 0.829 9.414 1.00 97.31 73 THR A C 1
ATOM 558 O O . THR A 1 73 ? -3.164 0.717 8.201 1.00 97.31 73 THR A O 1
ATOM 561 N N . LEU A 1 74 ? -2.330 1.050 10.255 1.00 96.50 74 LEU A N 1
ATOM 562 C CA . LEU A 1 74 ? -0.933 1.040 9.809 1.00 96.50 74 LEU A CA 1
ATOM 563 C C . LEU A 1 74 ? -0.565 -0.272 9.090 1.00 96.50 74 LEU A C 1
ATOM 565 O O . LEU A 1 74 ? 0.112 -0.238 8.067 1.00 96.50 74 LEU A O 1
ATOM 569 N N . ALA A 1 75 ? -1.068 -1.411 9.572 1.00 96.88 75 ALA A N 1
ATOM 570 C CA . ALA A 1 75 ? -0.809 -2.708 8.953 1.00 96.88 75 ALA A CA 1
ATOM 571 C C . ALA A 1 75 ? -1.369 -2.798 7.521 1.00 96.88 75 ALA A C 1
ATOM 573 O O . ALA A 1 75 ? -0.798 -3.480 6.674 1.00 96.88 75 ALA A O 1
ATOM 574 N N . ASP A 1 76 ? -2.470 -2.103 7.223 1.00 98.00 76 ASP A N 1
ATOM 575 C CA . ASP A 1 76 ? -3.023 -2.054 5.865 1.00 98.00 76 ASP A CA 1
ATOM 576 C C . ASP A 1 76 ? -2.150 -1.207 4.930 1.00 98.00 76 ASP A C 1
ATOM 578 O O . AS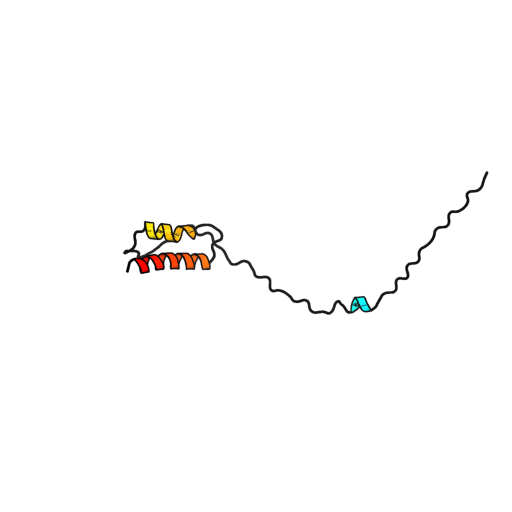P A 1 76 ? -1.961 -1.567 3.770 1.00 98.00 76 ASP A O 1
ATOM 582 N N . VAL A 1 77 ? -1.550 -0.126 5.442 1.00 97.38 77 VAL A N 1
ATOM 583 C CA . VAL A 1 77 ? -0.580 0.690 4.692 1.00 97.38 77 VAL A CA 1
ATOM 584 C C . VAL A 1 77 ? 0.673 -0.121 4.353 1.00 97.38 77 VAL A C 1
ATOM 586 O O . VAL A 1 77 ? 1.166 -0.056 3.226 1.00 97.38 77 VAL A O 1
ATOM 589 N N . GLU A 1 78 ? 1.175 -0.913 5.300 1.00 98.19 78 GLU A N 1
ATOM 590 C CA . GLU A 1 78 ? 2.325 -1.796 5.071 1.00 98.19 78 GLU A CA 1
ATOM 591 C C . GLU A 1 78 ? 2.016 -2.873 4.026 1.00 98.19 78 GLU A C 1
ATOM 593 O O . GLU A 1 78 ? 2.814 -3.085 3.114 1.00 98.19 78 GLU A O 1
ATOM 598 N N . LYS A 1 79 ? 0.826 -3.481 4.076 1.00 98.62 79 LYS A N 1
ATOM 599 C CA . LYS A 1 79 ? 0.391 -4.442 3.050 1.00 98.62 79 LYS A CA 1
ATOM 600 C C . LYS A 1 79 ? 0.267 -3.810 1.663 1.00 98.62 79 LYS A C 1
ATOM 602 O O . LYS A 1 79 ? 0.643 -4.451 0.685 1.00 98.62 79 LYS A O 1
ATOM 607 N N . ALA A 1 80 ? -0.207 -2.566 1.562 1.00 98.44 80 ALA A N 1
ATOM 608 C CA . ALA A 1 80 ? -0.248 -1.841 0.291 1.00 98.44 80 ALA A CA 1
ATOM 609 C C . ALA A 1 80 ? 1.160 -1.649 -0.295 1.00 98.44 80 ALA A C 1
ATOM 611 O O . ALA A 1 80 ? 1.382 -1.901 -1.481 1.00 98.44 80 ALA A O 1
ATOM 612 N N . ARG A 1 81 ? 2.132 -1.265 0.545 1.00 98.00 81 ARG A N 1
ATOM 613 C CA . ARG A 1 81 ? 3.547 -1.183 0.149 1.00 98.00 81 ARG A CA 1
ATOM 614 C C . ARG A 1 81 ? 4.055 -2.536 -0.347 1.00 98.00 81 ARG A C 1
ATOM 616 O O . ARG A 1 81 ? 4.689 -2.598 -1.397 1.00 98.00 81 ARG A O 1
ATOM 623 N N . ASP A 1 82 ? 3.786 -3.604 0.395 1.00 98.56 82 ASP A N 1
ATOM 624 C CA . ASP A 1 82 ? 4.279 -4.940 0.061 1.00 98.56 82 ASP A CA 1
ATOM 625 C C . ASP A 1 82 ? 3.666 -5.468 -1.245 1.00 98.56 82 ASP A C 1
ATOM 627 O O . ASP A 1 82 ? 4.376 -6.069 -2.050 1.00 98.56 82 ASP A O 1
ATOM 631 N N . ALA A 1 83 ? 2.392 -5.165 -1.514 1.00 98.50 83 ALA A N 1
ATOM 632 C CA . ALA A 1 83 ? 1.739 -5.490 -2.781 1.00 98.50 83 ALA A CA 1
ATOM 633 C C . ALA A 1 83 ? 2.430 -4.808 -3.975 1.00 98.50 83 ALA A C 1
ATOM 635 O O . ALA A 1 83 ? 2.710 -5.458 -4.981 1.00 98.50 83 ALA A O 1
ATOM 636 N N . VAL A 1 84 ? 2.771 -3.520 -3.854 1.00 97.88 84 VAL A N 1
ATOM 637 C CA . VAL A 1 84 ? 3.517 -2.798 -4.899 1.00 97.88 84 VAL A CA 1
ATOM 638 C C . VAL A 1 84 ? 4.942 -3.344 -5.038 1.00 97.88 84 VAL A C 1
ATOM 640 O O . VAL A 1 84 ? 5.411 -3.550 -6.157 1.00 97.88 84 VAL A O 1
ATOM 643 N N . ASN A 1 85 ? 5.622 -3.637 -3.927 1.00 97.56 85 ASN A N 1
ATOM 644 C CA . ASN A 1 85 ? 6.960 -4.237 -3.946 1.00 97.56 85 ASN A CA 1
ATOM 645 C C . ASN A 1 85 ? 6.971 -5.595 -4.660 1.00 97.56 85 ASN A C 1
ATOM 647 O O . ASN A 1 85 ? 7.896 -5.872 -5.421 1.00 97.56 85 ASN A O 1
ATOM 651 N N . ALA A 1 86 ? 5.946 -6.423 -4.457 1.00 98.12 86 ALA A N 1
ATOM 652 C CA . ALA A 1 86 ? 5.824 -7.711 -5.131 1.00 98.12 86 ALA A CA 1
ATOM 653 C C . ALA A 1 86 ? 5.710 -7.556 -6.657 1.00 98.12 86 ALA A C 1
ATOM 655 O O . ALA A 1 86 ? 6.324 -8.330 -7.387 1.00 98.12 86 ALA A O 1
ATOM 656 N N . LEU A 1 87 ? 5.000 -6.532 -7.150 1.00 97.94 8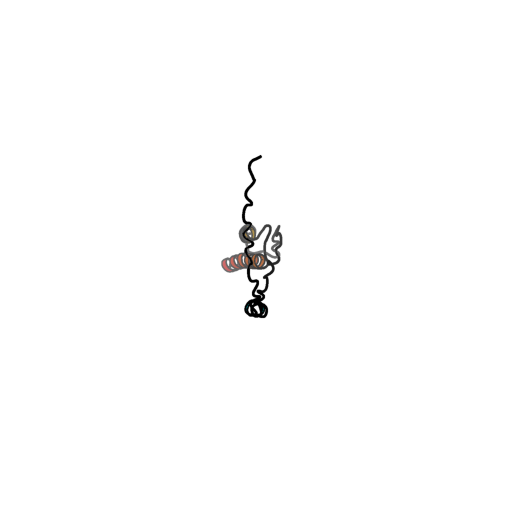7 LEU A N 1
ATOM 657 C CA . LEU A 1 87 ? 4.943 -6.247 -8.589 1.00 97.94 87 LEU A CA 1
ATOM 658 C C . LEU A 1 87 ? 6.323 -5.908 -9.158 1.00 97.94 87 LEU A C 1
ATOM 660 O O . LEU A 1 87 ? 6.692 -6.415 -10.213 1.00 97.94 87 LEU A O 1
ATOM 664 N N . TYR A 1 88 ? 7.103 -5.086 -8.450 1.00 96.50 88 TYR A N 1
ATOM 665 C CA . TYR A 1 88 ? 8.475 -4.783 -8.862 1.00 96.50 88 TYR A CA 1
ATOM 666 C C . TYR A 1 88 ? 9.360 -6.030 -8.862 1.00 96.50 88 TYR A C 1
ATOM 668 O O . TYR A 1 88 ? 10.136 -6.215 -9.793 1.00 96.50 88 TYR A O 1
ATOM 676 N N . GLN A 1 89 ? 9.226 -6.898 -7.856 1.00 97.25 89 GLN A N 1
ATOM 677 C CA . GLN A 1 89 ? 9.973 -8.158 -7.795 1.00 97.25 89 GLN A CA 1
ATOM 678 C C . GLN A 1 89 ? 9.617 -9.113 -8.938 1.00 97.25 89 GLN A C 1
ATOM 680 O O . GLN A 1 89 ? 10.478 -9.851 -9.390 1.00 97.25 89 GLN A O 1
ATOM 685 N N . GLN A 1 90 ? 8.367 -9.111 -9.406 1.00 96.19 90 GLN A N 1
ATOM 686 C CA . GLN A 1 90 ? 7.926 -9.933 -10.539 1.00 96.19 90 GLN A CA 1
ATOM 687 C C . GLN A 1 90 ? 8.373 -9.383 -11.899 1.00 96.19 90 GLN A C 1
ATOM 689 O O . GLN A 1 90 ? 8.396 -10.124 -12.879 1.00 96.19 90 GLN A O 1
ATOM 694 N N . ALA A 1 91 ? 8.663 -8.084 -11.975 1.00 93.50 91 ALA A N 1
ATOM 695 C CA . ALA A 1 91 ? 9.069 -7.409 -13.203 1.00 93.50 91 ALA A CA 1
ATOM 696 C C . ALA A 1 91 ? 10.589 -7.447 -13.458 1.00 93.50 91 ALA A C 1
ATOM 698 O O . ALA A 1 91 ? 11.016 -7.042 -14.541 1.00 93.50 91 ALA A O 1
ATOM 699 N N . GLY A 1 92 ? 11.388 -7.882 -12.475 1.00 86.25 92 GLY A N 1
ATOM 700 C CA . GLY A 1 92 ? 12.846 -8.047 -12.562 1.00 86.25 92 GLY A CA 1
ATOM 701 C C . GLY A 1 92 ? 13.266 -9.504 -12.685 1.00 86.25 92 GLY A C 1
ATOM 702 O O . GLY A 1 92 ? 14.345 -9.728 -13.276 1.00 86.25 92 GLY A O 1
#

Secondary structure (DSSP, 8-state):
--PPPPP------------GGGGGGGGSPP------PPPP-EEE------S--SS-HHHHHHHHGGG-EEEE-HHHHHHHHHHHHHHHHHH-

InterPro domains:
  IPR013686 Polypeptide-transport-associated, ShlB-type [PF08479] (43-92)

Foldseek 3Di:
DDDDDDDDDDDDDDPPPPDPVVVVVPPDDDDDDDDDDPADWAAAADDDDPPDPQDDVVQLCVLQVVLHGTGHHPVSVVSSVVSVVVRVVVRD

Radius of gyration: 36.62 Å; chains: 1; bounding box: 88×24×83 Å